Protein AF-A0A1X0R652-F1 (afdb_monomer_lite)

Radius of gyration: 19.41 Å; chains: 1; bounding box: 53×25×52 Å

Structure (mmCIF, N/CA/C/O backbone):
data_AF-A0A1X0R652-F1
#
_entry.id   AF-A0A1X0R652-F1
#
loop_
_atom_site.group_PDB
_atom_site.id
_atom_site.type_symbol
_atom_site.label_atom_id
_atom_site.label_alt_id
_atom_site.label_comp_id
_atom_site.label_asym_id
_atom_site.label_entity_id
_atom_site.label_seq_id
_atom_site.pdbx_PDB_ins_code
_atom_site.Cartn_x
_atom_site.Cartn_y
_atom_site.Cartn_z
_atom_site.occupancy
_atom_site.B_iso_or_equiv
_atom_site.auth_seq_id
_atom_site.auth_comp_id
_atom_site.auth_asym_id
_atom_site.auth_atom_id
_atom_site.pdbx_PDB_model_num
ATOM 1 N N . MET A 1 1 ? 7.546 -8.290 -14.235 1.00 51.66 1 MET A N 1
ATOM 2 C CA . MET A 1 1 ? 7.831 -6.890 -14.640 1.00 51.66 1 MET A CA 1
ATOM 3 C C . MET A 1 1 ? 8.234 -6.748 -16.117 1.00 51.66 1 MET A C 1
ATOM 5 O O . MET A 1 1 ? 8.841 -5.742 -16.454 1.00 51.66 1 MET A O 1
ATOM 9 N N . LYS A 1 2 ? 7.933 -7.704 -17.014 1.00 50.31 2 LYS A N 1
ATOM 10 C CA . LYS A 1 2 ? 8.433 -7.627 -18.401 1.00 50.31 2 LYS A CA 1
ATOM 11 C C . LYS A 1 2 ? 7.593 -6.753 -19.355 1.00 50.31 2 LYS A C 1
ATOM 13 O O . LYS A 1 2 ? 8.126 -6.390 -20.387 1.00 50.31 2 LYS A O 1
ATOM 18 N N . ASP A 1 3 ? 6.391 -6.309 -18.964 1.00 53.00 3 ASP A N 1
ATOM 19 C CA . ASP A 1 3 ? 5.462 -5.583 -19.860 1.00 53.00 3 ASP A CA 1
ATOM 20 C C . ASP A 1 3 ? 4.798 -4.334 -19.242 1.00 53.00 3 ASP A C 1
ATOM 22 O O . ASP A 1 3 ? 3.632 -4.043 -19.478 1.00 53.00 3 ASP A O 1
ATOM 26 N N . SER A 1 4 ? 5.497 -3.556 -18.410 1.00 63.66 4 SER A N 1
ATOM 27 C CA . SER A 1 4 ? 4.877 -2.353 -17.815 1.00 63.66 4 SER A CA 1
ATOM 28 C C . SER A 1 4 ? 4.918 -1.102 -18.704 1.00 63.66 4 SER A C 1
ATOM 30 O O . SER A 1 4 ? 4.469 -0.045 -18.264 1.00 63.66 4 SER A O 1
ATOM 32 N N . GLY A 1 5 ? 5.516 -1.160 -19.904 1.00 61.38 5 GLY A N 1
ATOM 33 C CA . GLY A 1 5 ? 5.759 0.025 -20.748 1.00 61.38 5 GLY A CA 1
ATOM 34 C C . GLY A 1 5 ? 6.633 1.102 -20.079 1.00 61.38 5 GLY A C 1
ATOM 35 O O . GLY A 1 5 ? 6.796 2.204 -20.605 1.00 61.38 5 GLY A O 1
ATOM 36 N N . ALA A 1 6 ? 7.194 0.812 -18.900 1.00 64.19 6 ALA A N 1
ATOM 37 C CA . ALA A 1 6 ? 7.939 1.777 -18.117 1.00 64.19 6 ALA A CA 1
ATOM 38 C C . ALA A 1 6 ? 9.305 2.009 -18.762 1.00 64.19 6 ALA A C 1
ATOM 40 O O . ALA A 1 6 ? 10.093 1.079 -18.936 1.00 64.19 6 ALA A O 1
ATOM 41 N N . ASN A 1 7 ? 9.600 3.265 -19.101 1.00 66.56 7 ASN A N 1
ATOM 42 C CA . ASN A 1 7 ? 10.886 3.637 -19.675 1.00 66.56 7 ASN A CA 1
ATOM 43 C C . ASN A 1 7 ? 12.009 3.397 -18.649 1.00 66.56 7 ASN A C 1
ATOM 45 O O . ASN A 1 7 ? 12.302 4.253 -17.811 1.00 66.56 7 ASN A O 1
ATOM 49 N N . ALA A 1 8 ? 12.651 2.233 -18.747 1.00 63.44 8 ALA A N 1
ATOM 50 C CA . ALA A 1 8 ? 13.740 1.811 -17.872 1.00 63.44 8 ALA A CA 1
ATOM 51 C C . ALA A 1 8 ? 15.002 2.688 -18.002 1.00 63.44 8 ALA A C 1
ATOM 53 O O . ALA A 1 8 ? 15.838 2.680 -17.104 1.00 63.44 8 ALA A O 1
ATOM 54 N N . LYS A 1 9 ? 15.135 3.487 -19.076 1.00 70.50 9 LYS A N 1
ATOM 55 C CA . LYS A 1 9 ? 16.195 4.507 -19.196 1.00 70.50 9 LYS A CA 1
ATOM 56 C C . LYS A 1 9 ? 15.885 5.761 -18.373 1.00 70.50 9 LYS A C 1
ATOM 58 O O . LYS A 1 9 ? 16.805 6.441 -17.933 1.00 70.50 9 LYS A O 1
ATOM 63 N N . LYS A 1 10 ? 14.601 6.075 -18.165 1.00 75.81 10 LYS A N 1
ATOM 64 C CA . LYS A 1 10 ? 14.138 7.256 -17.417 1.00 75.81 10 LYS A CA 1
ATOM 65 C C . LYS A 1 10 ? 13.990 6.980 -15.921 1.00 75.81 10 LYS A C 1
ATOM 67 O O . LYS A 1 10 ? 14.297 7.846 -15.107 1.00 75.81 10 LYS A O 1
ATOM 72 N N . PHE A 1 11 ? 13.518 5.790 -15.554 1.00 75.75 11 PHE A N 1
ATOM 73 C CA . PHE A 1 11 ? 13.244 5.431 -14.165 1.00 75.75 11 PHE A CA 1
ATOM 74 C C . PHE A 1 11 ? 14.189 4.333 -13.689 1.00 75.75 11 PHE A C 1
ATOM 76 O O . PHE A 1 11 ? 14.194 3.226 -14.221 1.00 75.75 11 PHE A O 1
ATOM 83 N N . LYS A 1 12 ? 14.975 4.640 -12.651 1.00 80.00 12 LYS A N 1
ATOM 84 C CA . LYS A 1 12 ? 15.870 3.667 -12.017 1.00 80.00 12 LYS A CA 1
ATOM 85 C C . LYS A 1 12 ? 15.058 2.552 -11.353 1.00 80.00 12 LYS A C 1
ATOM 87 O O . LYS A 1 12 ? 13.934 2.780 -10.903 1.00 80.00 12 LYS A O 1
ATOM 92 N N . ALA A 1 13 ? 15.671 1.375 -11.210 1.00 79.62 13 ALA A N 1
ATOM 93 C CA . ALA A 1 13 ? 15.065 0.208 -10.562 1.00 79.62 13 ALA A CA 1
ATOM 94 C C . ALA A 1 13 ? 14.431 0.542 -9.199 1.00 79.62 13 ALA A C 1
ATOM 96 O O . ALA A 1 13 ? 13.320 0.110 -8.906 1.00 79.62 13 ALA A O 1
ATOM 97 N N . HIS A 1 14 ? 15.090 1.398 -8.412 1.00 78.44 14 HIS A N 1
ATOM 98 C CA . HIS A 1 14 ? 14.576 1.854 -7.123 1.00 78.44 14 HIS A CA 1
ATOM 99 C C . HIS A 1 14 ? 13.231 2.597 -7.234 1.00 78.44 14 HIS A C 1
ATOM 101 O O . HIS A 1 14 ? 12.313 2.336 -6.464 1.00 78.44 14 HIS A O 1
ATOM 107 N N . SER A 1 15 ? 13.071 3.480 -8.225 1.00 79.94 15 SER A N 1
ATOM 108 C CA . SER A 1 15 ? 11.819 4.216 -8.449 1.00 79.94 15 SER A CA 1
ATOM 109 C C . SER A 1 15 ? 10.676 3.292 -8.867 1.00 79.94 15 SER A C 1
ATOM 111 O O . SER A 1 15 ? 9.545 3.470 -8.417 1.00 79.94 15 SER A O 1
ATOM 113 N N . LEU A 1 16 ? 10.974 2.284 -9.692 1.00 81.69 16 LEU A N 1
ATOM 114 C CA . LEU A 1 16 ? 10.003 1.270 -10.104 1.00 81.69 16 LEU A CA 1
ATOM 115 C C . LEU A 1 16 ? 9.563 0.402 -8.922 1.00 81.69 16 LEU A C 1
ATOM 117 O O . LEU A 1 16 ? 8.374 0.134 -8.778 1.00 81.69 16 LEU A O 1
ATOM 121 N N . GLN A 1 17 ? 10.498 0.017 -8.051 1.00 80.38 17 GLN A N 1
ATOM 122 C CA . GLN A 1 17 ? 10.198 -0.753 -6.845 1.00 80.38 17 GLN A CA 1
ATOM 123 C C . GLN A 1 17 ? 9.308 0.032 -5.875 1.00 80.38 17 GLN A C 1
ATOM 125 O O . GLN A 1 17 ? 8.324 -0.515 -5.374 1.00 80.38 17 GLN A O 1
ATOM 130 N N . SER A 1 18 ? 9.591 1.320 -5.658 1.00 79.00 18 SER A N 1
ATOM 131 C CA . SER A 1 18 ? 8.736 2.186 -4.839 1.00 79.00 18 SER A CA 1
ATOM 132 C C . SER A 1 18 ? 7.331 2.315 -5.430 1.00 79.00 18 SER A C 1
ATOM 134 O O . SER A 1 18 ? 6.354 2.131 -4.711 1.00 79.00 18 SER A O 1
ATOM 136 N N . ALA A 1 19 ? 7.211 2.565 -6.739 1.00 82.31 19 ALA A N 1
ATOM 137 C CA . ALA A 1 19 ? 5.912 2.677 -7.406 1.00 82.31 19 ALA A CA 1
ATOM 138 C C . ALA A 1 19 ? 5.099 1.372 -7.331 1.00 82.31 19 ALA A C 1
ATOM 140 O O . ALA A 1 19 ? 3.912 1.404 -7.008 1.00 82.31 19 ALA A O 1
ATOM 141 N N . ALA A 1 20 ? 5.742 0.226 -7.568 1.00 83.12 20 ALA A N 1
ATOM 142 C CA . ALA A 1 20 ? 5.109 -1.085 -7.464 1.00 83.12 20 ALA A CA 1
ATOM 143 C C . ALA A 1 20 ? 4.646 -1.388 -6.030 1.00 83.12 20 ALA A C 1
ATOM 145 O O . ALA A 1 20 ? 3.517 -1.835 -5.836 1.00 83.12 20 ALA A O 1
ATOM 146 N N . SER A 1 21 ? 5.477 -1.080 -5.029 1.00 82.62 21 SER A N 1
ATOM 147 C CA . SER A 1 21 ? 5.145 -1.274 -3.611 1.00 82.62 21 SER A CA 1
ATOM 148 C C . SER A 1 21 ? 3.943 -0.426 -3.191 1.00 82.62 21 SER A C 1
ATOM 150 O O . SER A 1 21 ? 3.044 -0.913 -2.510 1.00 82.62 21 SER A O 1
ATOM 152 N N . THR A 1 22 ? 3.887 0.830 -3.644 1.00 80.50 22 THR A N 1
ATOM 153 C CA . THR A 1 22 ? 2.751 1.729 -3.396 1.00 80.50 22 THR A CA 1
ATOM 154 C C . THR A 1 22 ? 1.480 1.228 -4.053 1.00 80.50 22 THR A C 1
ATOM 156 O O . THR A 1 22 ? 0.423 1.269 -3.426 1.00 80.50 22 THR A O 1
ATOM 159 N N . ASN A 1 23 ? 1.568 0.734 -5.289 1.00 84.75 23 ASN A N 1
ATOM 160 C CA . ASN A 1 23 ? 0.412 0.179 -5.980 1.00 84.75 23 ASN A CA 1
ATOM 161 C C . ASN A 1 23 ? -0.119 -1.073 -5.264 1.00 84.75 23 ASN A C 1
ATOM 163 O O . ASN A 1 23 ? -1.308 -1.147 -4.978 1.00 84.75 23 ASN A O 1
ATOM 167 N N . ALA A 1 24 ? 0.761 -2.007 -4.889 1.00 86.25 24 ALA A N 1
ATOM 168 C CA . ALA A 1 24 ? 0.381 -3.210 -4.149 1.00 86.25 24 ALA A CA 1
ATOM 169 C C . ALA A 1 24 ? -0.300 -2.872 -2.811 1.00 86.25 24 ALA A C 1
ATOM 171 O O . ALA A 1 24 ? -1.383 -3.376 -2.524 1.00 86.25 24 ALA A O 1
ATOM 172 N N . ALA A 1 25 ? 0.281 -1.956 -2.032 1.00 82.62 25 ALA A N 1
ATOM 173 C CA . ALA A 1 25 ? -0.316 -1.508 -0.777 1.00 82.62 25 ALA A CA 1
ATOM 174 C C . ALA A 1 25 ? -1.653 -0.767 -0.986 1.00 82.62 25 ALA A C 1
ATOM 176 O O . ALA A 1 25 ? -2.551 -0.873 -0.155 1.00 82.62 25 ALA A O 1
ATOM 177 N N . SER A 1 26 ? -1.812 -0.033 -2.094 1.00 79.69 26 SER A N 1
ATOM 178 C CA . SER A 1 26 ? -3.078 0.640 -2.4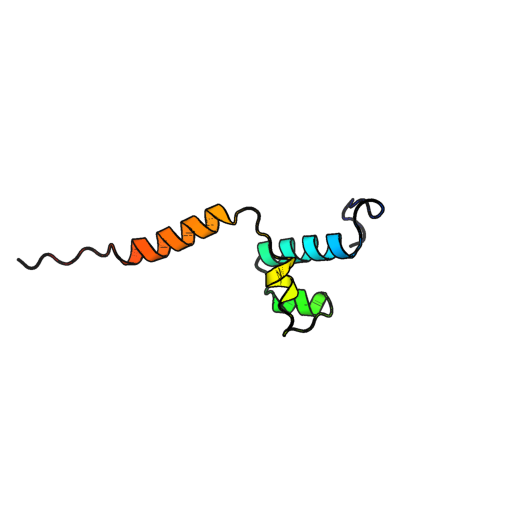40 1.00 79.69 26 SER A CA 1
ATOM 179 C C . SER A 1 26 ? -4.177 -0.347 -2.843 1.00 79.69 26 SER A C 1
ATOM 181 O O . SER A 1 26 ? -5.347 -0.075 -2.607 1.00 79.69 26 SER A O 1
ATOM 183 N N . LEU A 1 27 ? -3.805 -1.505 -3.397 1.00 86.19 27 LEU A N 1
ATOM 184 C CA . LEU A 1 27 ? -4.711 -2.620 -3.695 1.00 86.19 27 LEU A CA 1
ATOM 185 C C . LEU A 1 27 ? -5.025 -3.489 -2.462 1.00 86.19 27 LEU A C 1
ATOM 187 O O . LEU A 1 27 ? -5.686 -4.514 -2.591 1.00 86.19 27 LEU A O 1
ATOM 191 N N . GLY A 1 28 ? -4.550 -3.103 -1.273 1.00 85.12 28 GLY A N 1
ATOM 192 C CA . GLY A 1 28 ? -4.815 -3.814 -0.021 1.00 85.12 28 GLY A CA 1
ATOM 193 C C . GLY A 1 28 ? -3.873 -4.985 0.265 1.00 85.12 28 GLY A C 1
ATOM 194 O O . GLY A 1 28 ? -4.114 -5.734 1.208 1.00 85.12 28 GLY A O 1
ATOM 195 N N . VAL A 1 29 ? -2.788 -5.152 -0.500 1.00 88.94 29 VAL A N 1
ATOM 196 C CA . VAL A 1 29 ? -1.784 -6.181 -0.196 1.00 88.94 29 VAL A CA 1
ATOM 197 C C . VAL A 1 29 ? -1.090 -5.834 1.129 1.00 88.94 29 VAL A C 1
ATOM 199 O O . VAL A 1 29 ? -0.594 -4.710 1.272 1.00 88.94 29 VAL A O 1
ATOM 202 N N . PRO A 1 30 ? -0.998 -6.777 2.089 1.00 88.50 30 PRO A N 1
ATOM 203 C CA . PRO A 1 30 ? -0.308 -6.546 3.350 1.00 88.50 30 PRO A CA 1
ATOM 204 C C . PRO A 1 30 ? 1.137 -6.100 3.138 1.00 88.50 30 PRO A C 1
ATOM 206 O O . PRO A 1 30 ? 1.871 -6.660 2.320 1.00 88.50 30 PRO A O 1
ATOM 209 N N . ILE A 1 31 ? 1.576 -5.113 3.917 1.00 84.00 31 ILE A N 1
ATOM 210 C CA . ILE A 1 3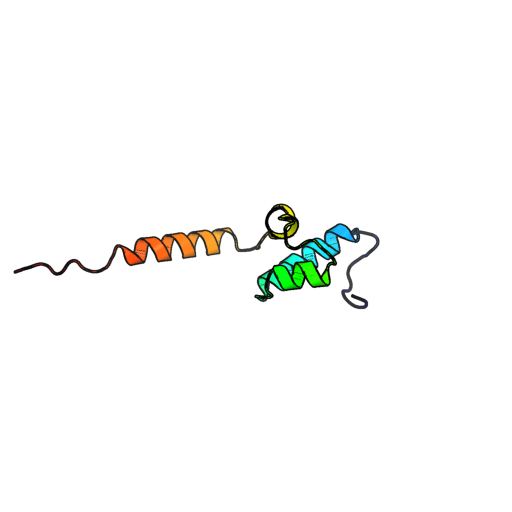1 ? 2.905 -4.514 3.756 1.00 84.00 31 ILE A CA 1
ATOM 211 C C . ILE A 1 31 ? 4.035 -5.535 3.933 1.00 84.00 31 ILE A C 1
ATOM 213 O O . ILE A 1 31 ? 5.062 -5.455 3.265 1.00 84.00 31 ILE A O 1
ATOM 217 N N . GLU A 1 32 ? 3.822 -6.530 4.790 1.00 87.88 32 GLU A N 1
ATOM 218 C CA . GLU A 1 32 ? 4.744 -7.638 5.041 1.00 87.88 32 GLU A CA 1
ATOM 219 C C . GLU A 1 32 ? 4.937 -8.506 3.796 1.00 87.88 32 GLU A C 1
ATOM 221 O O . GLU A 1 32 ? 6.068 -8.830 3.448 1.00 87.88 32 GLU A O 1
ATOM 226 N N . GLN A 1 33 ? 3.858 -8.794 3.063 1.00 87.38 33 GLN A N 1
ATOM 227 C CA . GLN A 1 33 ? 3.910 -9.535 1.800 1.00 87.38 33 GLN A CA 1
ATOM 228 C C . GLN A 1 33 ? 4.685 -8.751 0.732 1.00 87.38 33 GLN A C 1
ATOM 230 O O . GLN A 1 33 ? 5.496 -9.322 0.003 1.00 87.38 33 GLN A O 1
ATOM 235 N N . VAL A 1 34 ? 4.518 -7.423 0.685 1.00 85.94 34 VAL A N 1
ATOM 236 C CA . VAL A 1 34 ? 5.294 -6.550 -0.215 1.00 85.94 34 VAL A CA 1
ATOM 237 C C . VAL A 1 34 ? 6.785 -6.542 0.160 1.00 85.94 34 VAL A C 1
ATOM 239 O O . VAL A 1 34 ? 7.642 -6.590 -0.730 1.00 85.94 34 VAL A O 1
ATOM 242 N N . LYS A 1 35 ? 7.109 -6.522 1.463 1.00 86.25 35 LYS A N 1
ATOM 243 C CA . LYS A 1 35 ? 8.490 -6.620 1.970 1.00 86.25 35 LYS A CA 1
ATOM 244 C C . LYS A 1 35 ? 9.115 -7.969 1.605 1.00 86.25 35 LYS A C 1
ATOM 246 O O . LYS A 1 35 ? 10.206 -7.972 1.040 1.00 86.25 35 LYS A O 1
ATOM 251 N N . LEU A 1 36 ? 8.415 -9.082 1.839 1.00 89.31 36 LEU A N 1
ATOM 252 C CA . LEU A 1 36 ? 8.877 -10.431 1.487 1.00 89.31 36 LEU A CA 1
ATOM 253 C C . LEU A 1 36 ? 9.125 -10.570 -0.018 1.00 89.31 36 LEU A C 1
ATOM 255 O O . LEU A 1 36 ? 10.201 -11.001 -0.418 1.00 89.31 36 LEU A O 1
ATOM 259 N N . HIS A 1 37 ? 8.188 -10.114 -0.856 1.00 85.94 37 HIS A N 1
ATOM 260 C CA . HIS A 1 37 ? 8.347 -10.123 -2.315 1.00 85.94 37 HIS A CA 1
ATOM 261 C C . HIS A 1 37 ? 9.566 -9.313 -2.787 1.00 85.94 37 HIS A C 1
ATOM 263 O O . HIS A 1 37 ? 10.196 -9.637 -3.792 1.00 85.94 37 HIS A O 1
ATOM 269 N N . SER A 1 38 ? 9.912 -8.261 -2.047 1.00 80.19 38 SER A N 1
ATOM 270 C CA . SER A 1 38 ? 11.046 -7.380 -2.333 1.00 80.19 38 SER A CA 1
ATOM 271 C C . SER A 1 38 ? 12.359 -7.818 -1.672 1.00 80.19 38 SER A C 1
ATOM 273 O O . SER A 1 38 ? 13.346 -7.088 -1.782 1.00 80.19 38 SER A O 1
ATOM 275 N N . ASN A 1 39 ? 12.392 -8.967 -0.981 1.00 84.38 39 ASN A N 1
ATOM 276 C CA . ASN A 1 39 ? 13.512 -9.422 -0.144 1.00 84.38 39 ASN A CA 1
ATOM 277 C C . ASN A 1 39 ? 13.949 -8.382 0.905 1.00 84.38 39 ASN A C 1
ATOM 279 O O . ASN A 1 39 ? 15.134 -8.214 1.198 1.00 84.38 39 ASN A O 1
ATOM 283 N N . TRP A 1 40 ? 12.997 -7.626 1.451 1.00 82.25 40 TRP A N 1
ATOM 284 C CA . TRP A 1 40 ? 13.249 -6.646 2.502 1.00 82.25 40 TRP A CA 1
ATOM 285 C C . TRP A 1 40 ? 12.995 -7.248 3.877 1.00 82.25 40 TRP A C 1
ATOM 287 O O . TRP A 1 40 ? 12.072 -8.033 4.074 1.00 82.25 40 TRP A O 1
ATOM 297 N N . SER A 1 41 ? 13.791 -6.813 4.855 1.00 82.25 41 SER A N 1
ATOM 298 C CA . SER A 1 41 ? 13.529 -7.134 6.256 1.00 82.25 41 SER 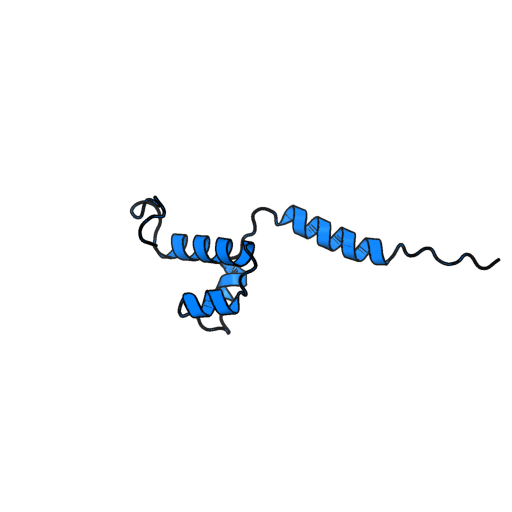A CA 1
ATOM 299 C C . SER A 1 41 ? 12.161 -6.597 6.683 1.00 82.25 41 SER A C 1
ATOM 301 O O . SER A 1 41 ? 11.837 -5.433 6.431 1.00 82.25 41 SER A O 1
ATOM 303 N N . LEU A 1 42 ? 11.390 -7.431 7.384 1.00 80.19 42 LEU A N 1
ATOM 304 C CA . LEU A 1 42 ? 10.085 -7.070 7.943 1.00 80.19 42 LEU A CA 1
ATOM 305 C C . LEU A 1 42 ? 10.186 -5.912 8.946 1.00 80.19 42 LEU A C 1
ATOM 307 O O . LEU A 1 42 ? 9.322 -5.037 8.973 1.00 80.19 42 LEU A O 1
ATOM 311 N N . MET A 1 43 ? 11.298 -5.846 9.685 1.00 78.19 43 MET A N 1
ATOM 312 C CA . MET A 1 43 ? 11.592 -4.780 10.650 1.00 78.19 43 MET A CA 1
ATOM 313 C C . MET A 1 43 ? 11.907 -3.434 9.980 1.00 78.19 43 MET A C 1
ATOM 315 O O . MET A 1 43 ? 11.966 -2.398 10.644 1.00 78.19 43 MET A O 1
ATOM 319 N N . ARG A 1 44 ? 12.138 -3.412 8.661 1.00 74.38 44 ARG A N 1
ATOM 320 C CA . ARG A 1 44 ? 12.498 -2.187 7.949 1.00 74.38 44 ARG A CA 1
ATOM 321 C C . ARG A 1 44 ? 11.251 -1.343 7.707 1.00 74.38 44 ARG A C 1
ATOM 323 O O . ARG A 1 44 ? 10.335 -1.768 7.009 1.00 74.38 44 ARG A O 1
ATOM 330 N N . ASN A 1 45 ? 11.266 -0.105 8.192 1.00 72.69 45 ASN A N 1
ATOM 331 C CA . ASN A 1 45 ? 10.188 0.871 7.987 1.00 72.69 45 ASN A CA 1
ATOM 332 C C . ASN A 1 45 ? 10.245 1.586 6.618 1.00 72.69 45 ASN A C 1
ATOM 334 O O . ASN A 1 45 ? 9.713 2.682 6.450 1.00 72.69 45 ASN A O 1
ATOM 338 N N . MET A 1 46 ? 10.968 1.022 5.642 1.00 68.56 46 MET A N 1
ATOM 339 C CA . MET A 1 46 ? 11.271 1.715 4.387 1.00 68.56 46 MET A CA 1
ATOM 340 C C . MET A 1 46 ? 10.036 1.911 3.512 1.00 68.56 46 MET A C 1
ATOM 342 O O . MET A 1 46 ? 9.939 2.927 2.820 1.00 68.56 46 MET A O 1
ATOM 346 N N . ILE A 1 47 ? 9.101 0.951 3.536 1.00 68.56 47 ILE A N 1
ATOM 347 C CA . ILE A 1 47 ? 7.863 1.106 2.775 1.00 68.56 47 ILE A CA 1
ATOM 348 C C . ILE A 1 47 ? 7.013 2.189 3.427 1.00 68.56 47 ILE A C 1
ATOM 350 O O . ILE A 1 47 ? 6.623 3.117 2.726 1.00 68.56 47 ILE A O 1
ATOM 354 N N . GLU A 1 48 ? 6.808 2.140 4.746 1.00 71.56 48 GLU A N 1
ATOM 355 C CA . GLU A 1 48 ? 6.006 3.134 5.464 1.00 71.56 48 GLU A CA 1
ATOM 356 C C . GLU A 1 48 ? 6.595 4.551 5.346 1.00 71.56 48 GLU A C 1
ATOM 358 O O . GLU A 1 48 ? 5.850 5.508 5.162 1.00 71.56 48 GLU A O 1
ATOM 363 N N . LYS A 1 49 ? 7.928 4.700 5.411 1.00 70.56 49 LYS A N 1
ATOM 364 C CA . LYS A 1 49 ? 8.587 6.019 5.390 1.00 70.56 49 LYS A CA 1
ATOM 365 C C . LYS A 1 49 ? 8.811 6.604 3.999 1.00 70.56 49 LYS A C 1
ATOM 367 O O . LYS A 1 49 ? 8.674 7.813 3.825 1.00 70.56 49 LYS A O 1
ATOM 372 N N . TYR A 1 50 ? 9.223 5.791 3.027 1.00 65.81 50 TYR A N 1
ATOM 373 C CA . TYR A 1 50 ? 9.764 6.312 1.764 1.00 65.81 50 TYR A CA 1
ATOM 374 C C . TYR A 1 50 ? 8.939 5.940 0.540 1.00 65.81 50 TYR A C 1
ATOM 376 O O . TYR A 1 50 ? 8.913 6.707 -0.423 1.00 65.81 50 TYR A O 1
ATOM 384 N N . CYS A 1 51 ? 8.264 4.792 0.558 1.00 65.62 51 CYS A N 1
ATOM 385 C CA . CYS A 1 51 ? 7.542 4.311 -0.617 1.00 65.62 51 CYS A CA 1
ATOM 386 C C . CYS A 1 51 ? 6.057 4.677 -0.543 1.00 65.62 51 CYS A C 1
ATOM 388 O O . CYS A 1 51 ? 5.507 5.186 -1.516 1.00 65.62 51 CYS A O 1
ATOM 390 N N . TYR A 1 52 ? 5.424 4.497 0.619 1.00 67.81 52 TYR A N 1
ATOM 391 C CA . TYR A 1 52 ? 3.989 4.669 0.811 1.00 67.81 52 TYR A CA 1
ATOM 392 C C . TYR A 1 52 ? 3.571 6.143 0.779 1.00 67.81 52 TYR A C 1
ATOM 394 O O . TYR A 1 52 ? 3.528 6.844 1.787 1.00 67.81 52 TYR A O 1
ATOM 402 N N . ARG A 1 53 ? 3.248 6.621 -0.423 1.00 69.06 53 ARG A N 1
ATOM 403 C CA . ARG A 1 53 ? 2.679 7.949 -0.671 1.00 69.06 53 ARG A CA 1
ATOM 404 C C . ARG A 1 53 ? 1.333 7.795 -1.377 1.00 69.06 53 ARG A C 1
ATOM 406 O O . ARG A 1 53 ? 1.284 7.898 -2.603 1.00 69.06 53 ARG A O 1
ATOM 413 N N . PRO A 1 54 ? 0.248 7.511 -0.633 1.00 68.56 54 PRO A N 1
ATOM 414 C CA . PRO A 1 54 ? -1.076 7.399 -1.224 1.00 68.56 54 PRO A CA 1
ATOM 415 C C . PRO A 1 54 ? -1.479 8.738 -1.849 1.00 68.56 54 PRO A C 1
ATOM 417 O O . PRO A 1 54 ? -1.316 9.804 -1.247 1.00 68.56 54 PRO A O 1
ATOM 420 N N . ARG A 1 55 ? -2.003 8.684 -3.077 1.00 70.31 55 ARG A N 1
ATOM 421 C CA . ARG A 1 55 ? -2.410 9.879 -3.832 1.00 70.31 55 ARG A CA 1
ATOM 422 C C . ARG A 1 55 ? -3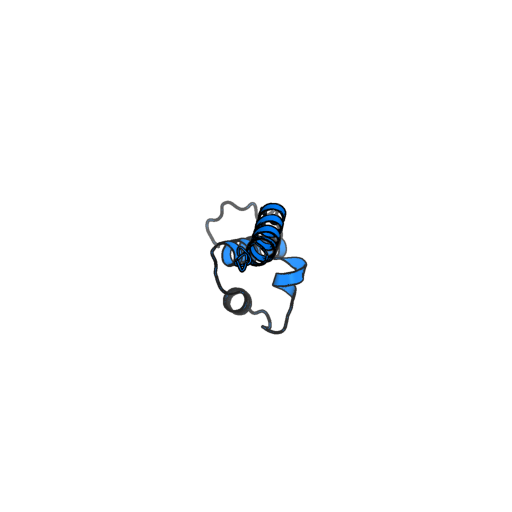.560 10.627 -3.146 1.00 70.31 55 ARG A C 1
ATOM 424 O O . ARG A 1 55 ? -3.636 11.844 -3.252 1.00 70.31 55 ARG A O 1
ATOM 431 N N . ASN A 1 56 ? -4.377 9.910 -2.379 1.00 72.75 56 ASN A N 1
ATOM 432 C CA . ASN A 1 56 ? -5.535 10.402 -1.636 1.00 72.75 56 ASN A CA 1
ATOM 433 C C . ASN A 1 56 ? -5.253 10.649 -0.140 1.00 72.75 56 ASN A C 1
ATOM 435 O O . ASN A 1 56 ? -6.133 10.494 0.704 1.00 72.75 56 ASN A O 1
ATOM 439 N N . LYS A 1 57 ? -4.019 11.026 0.227 1.00 74.50 57 LYS A N 1
ATOM 440 C CA . LYS A 1 57 ? -3.641 11.263 1.636 1.00 74.50 57 LYS A CA 1
ATOM 441 C C . LYS A 1 57 ? -4.551 12.266 2.365 1.00 74.50 57 LYS A C 1
ATOM 443 O O . LYS A 1 57 ? -4.771 12.117 3.560 1.00 74.50 57 LYS A O 1
ATOM 448 N N . HIS A 1 58 ? -5.061 13.273 1.652 1.00 78.50 58 HIS A N 1
ATOM 449 C CA . HIS A 1 58 ? -5.946 14.295 2.214 1.00 78.50 58 HIS A CA 1
ATOM 450 C C . HIS A 1 58 ? -7.348 13.742 2.469 1.00 78.50 58 HIS A C 1
ATOM 452 O O . HIS A 1 58 ? -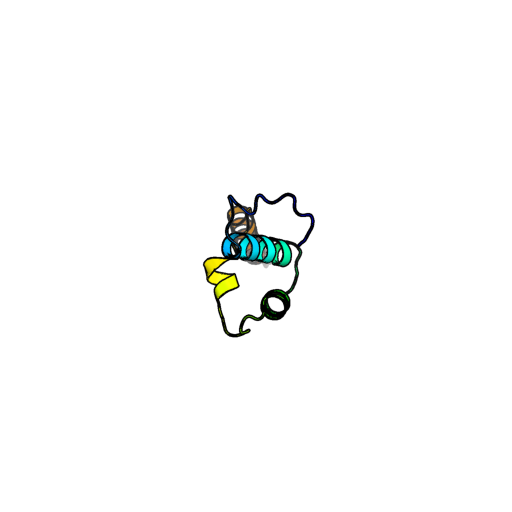7.866 13.921 3.563 1.00 78.50 58 HIS A O 1
ATOM 458 N N . GLU A 1 59 ? -7.903 12.996 1.511 1.00 81.56 59 GLU A N 1
ATOM 459 C CA . GLU A 1 59 ? -9.209 12.336 1.642 1.00 81.56 59 GLU A CA 1
ATOM 460 C C . GLU A 1 59 ? -9.204 11.340 2.807 1.00 81.56 59 GLU A C 1
ATOM 462 O O . GLU A 1 59 ? -10.043 11.436 3.693 1.00 81.56 59 GLU A O 1
ATOM 467 N N . ARG A 1 60 ? -8.179 10.477 2.907 1.00 78.56 60 ARG A N 1
ATOM 468 C CA . ARG A 1 60 ? -8.047 9.554 4.052 1.00 78.56 60 ARG A CA 1
ATOM 469 C C . ARG A 1 60 ? -7.890 10.278 5.385 1.00 78.56 60 ARG A C 1
ATOM 471 O O . ARG A 1 60 ? -8.374 9.787 6.397 1.00 78.56 60 ARG A O 1
ATOM 478 N N . GLY A 1 61 ? -7.210 11.424 5.400 1.00 80.56 61 GLY A N 1
ATOM 479 C CA . GLY A 1 61 ? -7.125 12.265 6.593 1.00 80.56 61 GLY A CA 1
ATOM 480 C C . GLY A 1 61 ? -8.502 12.772 7.020 1.00 80.56 61 GLY A C 1
ATOM 481 O O . GLY A 1 61 ? -8.865 12.645 8.187 1.00 80.56 61 GLY A O 1
ATOM 482 N N . SER A 1 62 ? -9.286 13.278 6.066 1.00 82.19 62 SER A N 1
ATOM 483 C CA . SER A 1 62 ? -10.666 13.706 6.300 1.00 82.19 62 SER A CA 1
ATOM 484 C C . SER A 1 62 ? -11.559 12.560 6.775 1.00 82.19 62 SER A C 1
ATOM 486 O O . SER A 1 62 ? -12.301 12.749 7.732 1.00 82.19 62 SER A O 1
ATOM 488 N N . ASP A 1 63 ? -11.453 11.367 6.188 1.00 84.31 63 ASP A N 1
ATOM 489 C CA . ASP A 1 63 ? -12.236 10.196 6.605 1.00 84.31 63 ASP A CA 1
ATOM 490 C C . ASP A 1 63 ? -11.929 9.773 8.045 1.00 84.31 63 ASP A C 1
ATOM 492 O O . ASP A 1 63 ? -12.845 9.454 8.805 1.00 84.31 63 ASP A O 1
ATOM 496 N N . ILE A 1 64 ? -10.655 9.810 8.451 1.00 83.12 64 ILE A N 1
ATOM 497 C CA . ILE A 1 64 ? -10.243 9.510 9.830 1.00 83.12 64 ILE A CA 1
ATOM 498 C C . ILE A 1 64 ? -10.841 10.536 10.797 1.00 83.12 64 ILE A C 1
ATOM 500 O O . ILE A 1 64 ? -11.451 10.148 11.793 1.00 83.12 64 ILE A O 1
ATOM 504 N N . VAL A 1 65 ? -10.704 11.832 10.494 1.00 84.94 65 VAL A N 1
ATOM 505 C CA . VAL A 1 65 ? -11.264 12.908 11.329 1.00 84.94 65 VAL A CA 1
ATOM 506 C C . VAL A 1 65 ? -12.779 12.760 11.440 1.00 84.94 65 VAL A C 1
ATOM 508 O O . VAL A 1 65 ? -13.313 12.755 12.546 1.00 84.94 65 VAL A O 1
ATOM 511 N N . ASN A 1 66 ? -13.468 12.559 10.317 1.00 84.00 66 ASN A N 1
ATOM 512 C CA . ASN A 1 66 ? -14.915 12.373 10.292 1.00 84.00 66 ASN A CA 1
ATOM 513 C C . ASN A 1 66 ? -15.348 11.140 11.087 1.00 84.00 66 ASN A C 1
ATOM 515 O O . ASN A 1 66 ? -16.316 11.221 11.834 1.00 84.00 66 ASN A O 1
ATOM 519 N N . THR A 1 67 ? -14.633 10.019 10.974 1.00 84.31 67 THR A N 1
ATOM 520 C CA . THR A 1 67 ? -14.939 8.792 11.727 1.00 84.31 67 THR A CA 1
ATOM 521 C C . THR A 1 67 ? -14.835 9.030 13.229 1.00 84.31 67 THR A C 1
ATOM 523 O O . THR A 1 67 ? -15.767 8.710 13.964 1.00 84.31 67 THR A O 1
ATOM 526 N N . VAL A 1 68 ? -13.731 9.630 13.684 1.00 85.38 68 VAL A N 1
ATOM 527 C CA . VAL A 1 68 ? -13.504 9.855 15.115 1.00 85.38 68 VAL A CA 1
ATOM 528 C C . VAL A 1 68 ? -14.480 10.907 15.667 1.00 85.38 68 VAL A C 1
ATOM 530 O O . VAL A 1 68 ? -14.973 10.753 16.777 1.00 85.38 68 VAL A O 1
ATOM 533 N N . TRP A 1 69 ? -14.840 11.943 14.901 1.00 80.81 69 TRP A N 1
ATOM 534 C CA . TRP A 1 69 ? -15.721 13.016 15.381 1.00 80.81 69 TRP A CA 1
ATOM 535 C C . TRP A 1 69 ? -17.191 12.593 15.347 1.00 80.81 69 TRP A C 1
ATOM 537 O O . TRP A 1 69 ? -17.961 12.955 16.234 1.00 80.81 69 TRP A O 1
ATOM 547 N N . ARG A 1 70 ? -17.570 11.746 14.388 1.00 74.62 70 ARG A N 1
ATOM 548 C CA . ARG A 1 70 ? -18.907 11.154 14.299 1.00 74.62 70 ARG A CA 1
ATOM 549 C C . ARG A 1 70 ? -19.207 10.207 15.464 1.00 74.62 70 ARG A C 1
ATOM 551 O O . ARG A 1 70 ? -20.357 10.141 15.884 1.00 74.62 70 ARG A O 1
ATOM 558 N N . SER A 1 71 ? -18.205 9.530 16.035 1.00 66.81 71 SER A N 1
ATOM 559 C CA . SER A 1 71 ? -18.400 8.721 17.252 1.00 66.81 71 SER A CA 1
ATOM 560 C C . SER A 1 71 ? -18.681 9.537 18.521 1.00 66.81 71 SER A C 1
ATOM 562 O O . SER A 1 71 ? -19.165 8.972 19.494 1.00 66.81 71 SER A O 1
ATOM 564 N N . TYR A 1 72 ? -18.442 10.853 18.519 1.00 61.06 72 TYR A N 1
ATOM 565 C CA . TYR A 1 72 ? -18.798 11.747 19.633 1.00 61.06 72 TYR A CA 1
ATOM 566 C C . TYR A 1 72 ? -20.177 12.408 19.472 1.00 61.06 72 TYR A C 1
ATOM 568 O O . TYR A 1 72 ? -20.580 13.203 20.316 1.00 61.06 72 TYR A O 1
ATOM 576 N N . GLN A 1 73 ? -20.899 12.096 18.393 1.00 57.62 73 GLN A N 1
ATOM 577 C CA . GLN A 1 73 ? -22.231 12.627 18.086 1.00 57.62 73 GLN A CA 1
ATOM 578 C C . GLN A 1 73 ? -23.361 11.627 18.369 1.00 57.62 73 GLN A C 1
ATOM 580 O O . GLN A 1 73 ? -24.467 11.803 17.857 1.00 57.62 73 GLN A O 1
ATOM 585 N N . GLU A 1 74 ? -23.123 10.597 19.191 1.00 57.53 74 GLU A N 1
ATOM 586 C CA . GLU A 1 74 ? -24.242 9.846 19.767 1.00 57.53 74 GLU A CA 1
ATOM 587 C C . GLU A 1 74 ? -25.162 10.830 20.511 1.00 57.53 74 GLU A C 1
ATOM 589 O O . GLU A 1 74 ? -24.678 11.632 21.320 1.00 57.53 74 GLU A O 1
ATOM 594 N N . PRO A 1 75 ? -26.476 10.837 20.226 1.00 55.69 75 PRO A N 1
ATOM 595 C CA . PRO A 1 75 ? -27.396 11.726 20.907 1.00 55.69 75 PRO A CA 1
ATOM 596 C C . PRO A 1 75 ? -27.398 11.349 22.387 1.00 55.69 75 PRO A C 1
ATOM 598 O O . PRO A 1 75 ? -27.833 10.260 22.754 1.00 55.69 75 PRO A O 1
ATOM 601 N N . HIS A 1 76 ? -26.912 12.249 23.245 1.00 57.97 76 HIS A N 1
ATOM 60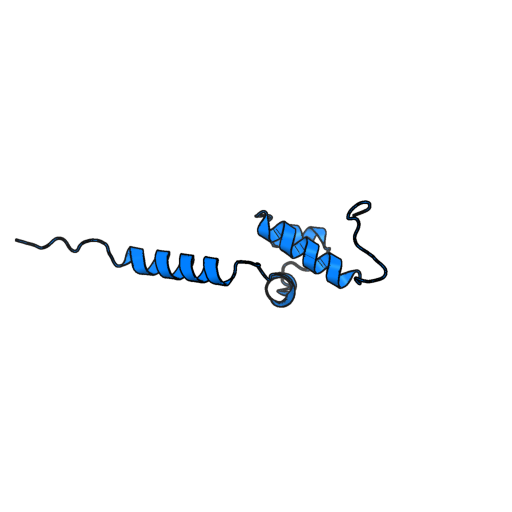2 C CA . HIS A 1 76 ? -27.174 12.150 24.675 1.00 57.97 76 HIS A CA 1
ATOM 603 C C . HIS A 1 76 ? -28.685 11.943 24.860 1.00 57.97 76 HIS A C 1
ATOM 605 O O . HIS A 1 76 ? -29.450 12.794 24.386 1.00 57.97 76 HIS A O 1
ATOM 611 N N . PRO A 1 77 ? -29.145 10.853 25.511 1.00 55.81 77 PRO A N 1
ATOM 612 C CA . PRO A 1 77 ? -30.545 10.745 25.871 1.00 55.81 77 PRO A CA 1
ATOM 613 C C . PRO A 1 77 ? -30.831 11.920 26.799 1.00 55.81 77 PRO A C 1
ATOM 615 O O . PRO A 1 77 ? -30.269 12.025 27.889 1.00 55.81 77 PRO A O 1
ATOM 618 N N . ARG A 1 78 ? -31.638 12.866 26.316 1.00 55.38 78 ARG A N 1
ATOM 619 C CA . ARG A 1 78 ? -32.180 13.928 27.150 1.00 55.38 78 ARG A CA 1
ATOM 620 C C . ARG A 1 78 ? -33.093 13.227 28.146 1.00 55.38 78 ARG A C 1
ATOM 622 O O . ARG A 1 78 ? -34.178 12.800 27.771 1.00 55.38 78 ARG A O 1
ATOM 629 N N . SER A 1 79 ? -32.601 13.047 29.365 1.00 54.19 79 SER A N 1
ATOM 630 C CA . SER A 1 79 ? -33.412 12.626 30.497 1.00 54.19 79 SER A CA 1
ATOM 631 C C . SER A 1 79 ? -34.521 13.663 30.678 1.00 54.19 79 SER A C 1
ATOM 633 O O . SER A 1 79 ? -34.215 14.836 30.909 1.00 54.19 79 SER A O 1
ATOM 635 N N . GLU A 1 80 ? -35.771 13.247 30.474 1.00 56.12 80 GLU A N 1
ATOM 636 C CA . GLU A 1 80 ? -36.957 13.962 30.967 1.00 56.12 80 GLU A CA 1
ATOM 637 C C . GLU A 1 80 ? -37.092 13.798 32.484 1.00 56.12 80 GLU A C 1
ATOM 639 O O . GLU A 1 80 ? -36.688 12.729 33.005 1.00 56.12 80 GLU A O 1
#

pLDDT: mean 74.77, std 10.63, range [50.31, 89.31]

Sequence (80 aa):
MKDSGANAKKFKAHSLQSAASTNAASLGVPIEQVKLHSNWSLMRNMIEKYCYRPRNKHERGSDIVNTVWRSYQEPHPRSE

Foldseek 3Di:
DVPPPDPCVVDPPVRVLLAVLQVCVVVVNDNQVSCVVVVHDPPDCCNVPPRHDDPCPVVVVVVVVCVVVVVVPDDDPPDD

Secondary structure (DSSP, 8-state):
--SS---TTTS-HHHHHHHHHHHHHHTT--HHHHHHHTT--TT-THIIIII---TTHHHHHHHHHHHHHHTT--------

InterPro domains:
  IPR013762 Integrase-like, catalytic domain superfamily [G3DSA:1.10.443.10] (1-53)

Organism: NCBI:txid86635